Protein AF-A0A936L2W2-F1 (afdb_monomer_lite)

Foldseek 3Di:
DQLLVVLLVVLVVVVVVPDDDQADPLVLLVVLLVQLVLLLVQLLVCLVVVPLQSVLLSLLSLLSSLSSLCSNNVPDQDQDPPPPDPPLPSVVLSVVLVVLSVQSSVRDNVSSSVSNNSSVCCVCPVSVFPSSVSNSQQVVLCVVCVPDGSVVVPPRTDGRPVGHDD

Secondary structure (DSSP, 8-state):
--HHHHHHHHHHHHHTTS---SS--HHHHHHHHHHHHHHHHHHHHHHHHT-HHHHHHHHHHHHHHHHHHHHHHT------TT-------HHHHHHHHHHHHHHGGG--HHHHHHHHHHHHHIIIIIS-B-HHHHHHHHHHHHHH-TT--GGGHHHHSPP-GGGB--

Radius of gyration: 15.04 Å; chains: 1; bounding box: 33×32×44 Å

Structure (mmCIF, N/CA/C/O backbone):
data_AF-A0A936L2W2-F1
#
_entry.id   AF-A0A936L2W2-F1
#
loop_
_atom_site.group_PDB
_atom_site.id
_atom_site.type_symbol
_atom_site.label_atom_id
_atom_site.label_alt_id
_atom_site.label_comp_id
_atom_site.label_asym_id
_atom_site.label_entity_id
_ato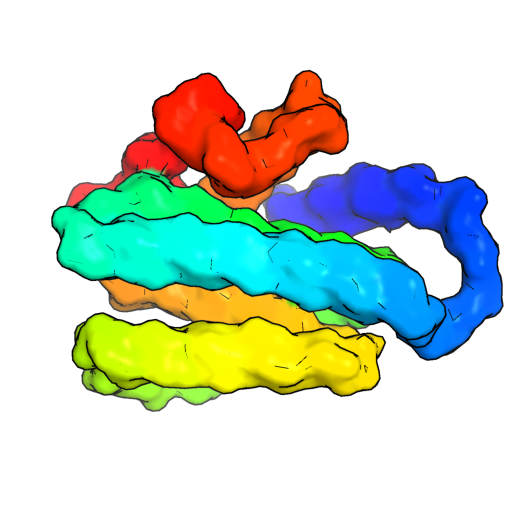m_site.label_seq_id
_atom_site.pdbx_PDB_ins_code
_atom_site.Cartn_x
_atom_site.Cartn_y
_atom_site.Cartn_z
_atom_site.occupancy
_atom_site.B_iso_or_equiv
_atom_site.auth_seq_id
_atom_site.auth_comp_id
_atom_site.auth_asym_id
_atom_site.auth_atom_id
_atom_site.pdbx_PDB_model_num
ATOM 1 N N . MET A 1 1 ? -10.565 -17.097 -6.421 1.00 42.56 1 MET A N 1
ATOM 2 C CA . MET A 1 1 ? -9.806 -16.592 -7.586 1.00 42.56 1 MET A CA 1
ATOM 3 C C . MET A 1 1 ? -8.911 -15.489 -7.049 1.00 42.56 1 MET A C 1
ATOM 5 O O . MET A 1 1 ? -9.424 -14.629 -6.354 1.00 42.56 1 MET A O 1
ATOM 9 N N . ASN A 1 2 ? -7.589 -15.615 -7.183 1.00 56.81 2 ASN A N 1
ATOM 10 C CA . ASN A 1 2 ? -6.634 -14.771 -6.453 1.00 56.81 2 ASN A CA 1
ATOM 11 C C . ASN A 1 2 ? -6.784 -13.314 -6.925 1.00 56.81 2 ASN A C 1
ATOM 13 O O . ASN A 1 2 ? -6.482 -13.053 -8.088 1.00 56.81 2 ASN A O 1
ATOM 17 N N . ALA A 1 3 ? -7.236 -12.396 -6.062 1.00 64.81 3 ALA A N 1
ATOM 18 C CA . ALA A 1 3 ? -7.412 -10.968 -6.372 1.00 64.81 3 ALA A CA 1
ATOM 19 C C . ALA A 1 3 ? -6.190 -10.383 -7.104 1.00 64.81 3 ALA A C 1
ATOM 21 O O . ALA A 1 3 ? -6.296 -9.646 -8.079 1.00 64.81 3 ALA A O 1
ATOM 22 N N . TYR A 1 4 ? -5.008 -10.841 -6.698 1.00 68.19 4 TYR A N 1
ATOM 23 C CA . TYR A 1 4 ? -3.716 -10.535 -7.298 1.00 68.19 4 TYR A CA 1
ATOM 24 C C . TYR A 1 4 ? -3.607 -10.845 -8.793 1.00 68.19 4 TYR A C 1
ATOM 26 O O . TYR A 1 4 ? -3.035 -10.052 -9.532 1.00 68.19 4 TYR A O 1
ATOM 34 N N . LEU A 1 5 ? -4.143 -11.971 -9.267 1.00 65.50 5 LEU A N 1
ATOM 35 C CA . LEU A 1 5 ? -4.057 -12.347 -10.683 1.00 65.50 5 LEU A CA 1
ATOM 36 C C . LEU A 1 5 ? -4.929 -11.441 -11.555 1.00 65.50 5 LEU A C 1
ATOM 38 O O . LEU A 1 5 ? -4.519 -11.058 -12.650 1.00 65.50 5 LEU A O 1
ATOM 42 N N . GLU A 1 6 ? -6.104 -11.069 -11.050 1.00 69.19 6 GLU A N 1
ATOM 43 C CA . GLU A 1 6 ? -7.004 -10.138 -11.725 1.00 69.19 6 GLU A CA 1
ATOM 44 C C . GLU A 1 6 ? -6.373 -8.741 -11.815 1.00 69.19 6 GLU A C 1
ATOM 46 O O . GLU A 1 6 ? -6.255 -8.190 -12.912 1.00 69.19 6 GLU A O 1
ATOM 51 N N . LEU A 1 7 ? -5.835 -8.237 -10.701 1.00 74.88 7 LEU A N 1
ATOM 52 C CA . LEU A 1 7 ? -5.123 -6.955 -10.625 1.00 74.88 7 LEU A CA 1
ATOM 53 C C . LEU A 1 7 ? -3.895 -6.905 -11.537 1.00 74.88 7 LEU A C 1
ATOM 55 O O . LEU A 1 7 ? -3.689 -5.945 -12.278 1.00 74.88 7 LEU A O 1
ATOM 59 N N . MET A 1 8 ? -3.076 -7.956 -11.526 1.00 71.12 8 MET A N 1
ATOM 60 C CA . MET A 1 8 ? -1.877 -8.018 -12.360 1.00 71.12 8 MET A CA 1
ATOM 61 C C . MET A 1 8 ? -2.233 -8.054 -13.847 1.00 71.12 8 MET A C 1
ATOM 63 O O . MET A 1 8 ? -1.515 -7.470 -14.654 1.00 71.12 8 MET A O 1
ATOM 67 N N . SER A 1 9 ? -3.344 -8.687 -14.234 1.00 68.19 9 SER A N 1
ATOM 68 C CA . SER A 1 9 ? -3.786 -8.718 -15.633 1.00 68.19 9 SER A CA 1
ATOM 69 C C . SER A 1 9 ? -4.207 -7.334 -16.150 1.00 68.19 9 SER A C 1
ATOM 71 O O . SER A 1 9 ? -3.811 -6.940 -17.251 1.00 68.19 9 SER A O 1
ATOM 73 N N . THR A 1 10 ? -4.929 -6.550 -15.342 1.00 70.94 10 THR A N 1
ATOM 74 C CA . THR A 1 10 ? -5.388 -5.201 -15.707 1.00 70.94 10 THR A CA 1
ATOM 75 C C . THR A 1 10 ? -4.251 -4.180 -15.690 1.00 70.94 10 THR A C 1
ATOM 77 O O . THR A 1 10 ? -4.183 -3.323 -16.578 1.00 70.94 10 THR A O 1
ATOM 80 N N . LEU A 1 11 ? -3.318 -4.288 -14.740 1.00 69.31 11 LEU A N 1
ATOM 81 C CA . LEU A 1 11 ? -2.098 -3.473 -14.697 1.00 69.31 11 LEU A CA 1
ATOM 82 C C . LEU A 1 11 ? -1.164 -3.796 -15.877 1.00 69.31 11 LEU A C 1
ATOM 84 O O . LEU A 1 11 ? -0.710 -2.886 -16.576 1.00 69.31 11 LEU A O 1
ATOM 88 N N . ASN A 1 12 ? -0.967 -5.080 -16.196 1.00 64.06 12 ASN A N 1
ATOM 89 C CA . ASN A 1 12 ? -0.175 -5.506 -17.356 1.00 64.06 12 ASN A CA 1
ATOM 90 C C . ASN A 1 12 ? -0.798 -5.086 -18.700 1.00 64.06 12 ASN A C 1
ATOM 92 O O . ASN A 1 12 ? -0.071 -4.775 -19.643 1.00 64.06 12 ASN A O 1
ATOM 96 N N . TYR A 1 13 ? -2.127 -5.004 -18.812 1.00 58.91 13 TYR A N 1
ATOM 97 C CA . TYR A 1 13 ? -2.763 -4.482 -20.027 1.00 58.91 13 TYR A CA 1
ATOM 98 C C . TYR A 1 13 ? -2.402 -3.007 -20.287 1.00 58.91 13 TYR A C 1
ATOM 100 O O . TYR A 1 13 ? -2.095 -2.636 -21.422 1.00 58.91 13 TYR A O 1
ATOM 108 N N . ARG A 1 14 ? -2.335 -2.162 -19.244 1.00 59.19 14 ARG A N 1
ATOM 109 C CA . ARG A 1 14 ? -1.859 -0.766 -19.380 1.00 59.19 14 ARG A CA 1
ATOM 110 C C . ARG A 1 14 ? -0.384 -0.688 -19.812 1.00 59.19 14 ARG A C 1
ATOM 112 O O . ARG A 1 14 ? 0.025 0.312 -20.407 1.00 59.19 14 ARG A O 1
ATOM 119 N N . ARG A 1 15 ? 0.396 -1.740 -19.533 1.00 58.28 15 ARG A N 1
ATOM 120 C CA . ARG A 1 15 ? 1.849 -1.855 -19.740 1.00 58.28 15 ARG A CA 1
ATOM 121 C C . ARG A 1 15 ? 2.265 -2.234 -21.163 1.00 58.28 15 ARG A C 1
ATOM 123 O O . ARG A 1 15 ? 3.304 -1.749 -21.595 1.00 58.28 15 ARG A O 1
ATOM 130 N N . CYS A 1 16 ? 1.474 -2.981 -21.945 1.00 51.41 16 CYS A N 1
ATOM 131 C CA . CYS A 1 16 ? 1.812 -3.290 -23.355 1.00 51.41 16 CYS A CA 1
ATOM 132 C C . CYS A 1 16 ? 2.032 -2.043 -24.242 1.00 51.41 16 CYS A C 1
ATOM 134 O O . CYS A 1 16 ? 2.474 -2.165 -25.380 1.00 51.41 16 CYS A O 1
ATOM 136 N N . LYS A 1 17 ? 1.747 -0.841 -23.726 1.00 52.00 17 LYS A N 1
ATOM 137 C CA . LYS A 1 17 ? 1.966 0.445 -24.389 1.00 52.00 17 LYS A CA 1
ATOM 138 C C . LYS A 1 17 ? 3.293 1.146 -24.031 1.00 52.00 17 LYS A C 1
ATOM 140 O O 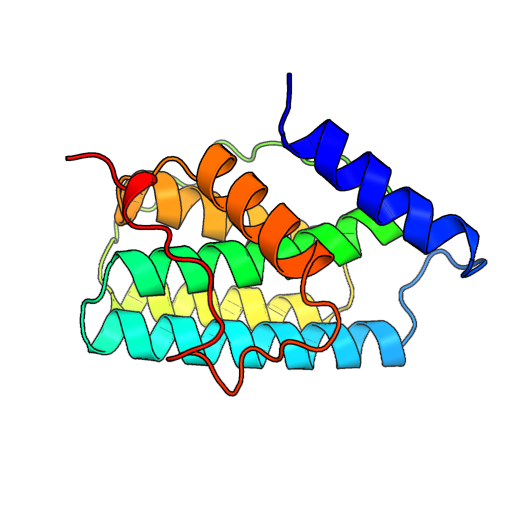. LYS A 1 17 ? 3.593 2.157 -24.658 1.00 52.00 17 LYS A O 1
ATOM 145 N N . ARG A 1 18 ? 4.076 0.664 -23.051 1.00 53.66 18 ARG A N 1
ATOM 146 C CA . ARG A 1 18 ? 5.364 1.258 -22.621 1.00 53.66 18 ARG A CA 1
ATOM 147 C C . ARG A 1 18 ? 6.475 0.199 -22.694 1.00 53.66 18 ARG A C 1
ATOM 149 O O . ARG A 1 18 ? 6.493 -0.747 -21.916 1.00 53.66 18 ARG A O 1
ATOM 156 N N . HIS A 1 19 ? 7.348 0.310 -23.693 1.00 45.75 19 HIS A N 1
ATOM 157 C CA . HIS A 1 19 ? 8.438 -0.636 -23.960 1.00 45.75 19 HIS A CA 1
ATOM 158 C C . HIS A 1 19 ? 9.566 -0.560 -22.909 1.00 45.75 19 HIS A C 1
ATOM 160 O O . HIS A 1 19 ? 9.961 0.533 -22.530 1.00 45.75 19 HIS A O 1
ATOM 166 N N . GLY A 1 20 ? 10.179 -1.706 -22.580 1.00 50.06 20 GLY A N 1
ATOM 167 C CA . GLY A 1 20 ? 11.530 -1.965 -23.101 1.00 50.06 20 GLY A CA 1
ATOM 168 C C . GLY A 1 20 ? 12.683 -2.309 -22.154 1.00 50.06 20 GLY A C 1
ATOM 169 O O . GLY A 1 20 ? 13.537 -3.053 -22.615 1.00 50.06 20 GLY A O 1
ATOM 170 N N . ASP A 1 21 ? 12.724 -1.861 -20.893 1.00 51.09 21 ASP A N 1
ATOM 171 C CA . ASP A 1 21 ? 13.970 -1.948 -20.100 1.00 51.09 21 ASP A CA 1
ATOM 172 C C . ASP A 1 21 ? 13.864 -2.643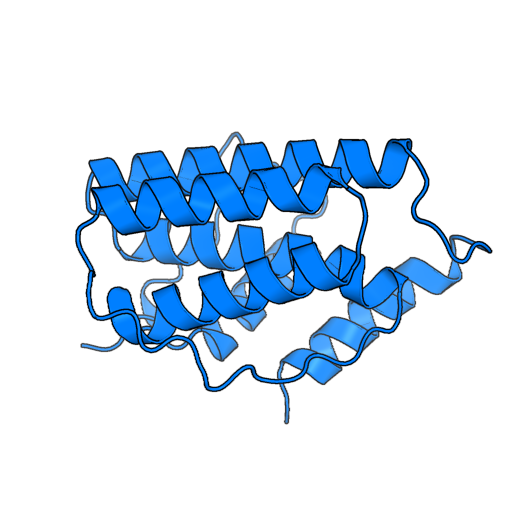 -18.730 1.00 51.09 21 ASP A C 1
ATOM 174 O O . ASP A 1 21 ? 12.849 -2.613 -18.022 1.00 51.09 21 ASP A O 1
ATOM 178 N N . SER A 1 22 ? 14.965 -3.318 -18.367 1.00 58.16 22 SER A N 1
ATOM 179 C CA . SER A 1 22 ? 15.083 -4.152 -17.161 1.00 58.16 22 SER A CA 1
ATOM 180 C C . SER A 1 22 ? 15.166 -3.342 -15.862 1.00 58.16 22 SER A C 1
ATOM 182 O O . SER A 1 22 ? 14.747 -3.830 -14.813 1.00 58.16 22 SER A O 1
ATOM 184 N N . GLU A 1 23 ? 15.525 -2.059 -15.936 1.00 68.75 23 GLU A N 1
ATOM 185 C CA . GLU A 1 23 ? 15.595 -1.114 -14.809 1.00 68.75 23 GLU A CA 1
ATOM 186 C C . GLU A 1 23 ? 14.431 -0.111 -14.869 1.00 68.75 23 GLU A C 1
ATOM 188 O O . GLU A 1 23 ? 13.827 0.072 -15.925 1.00 68.75 23 GLU A O 1
ATOM 193 N N . LEU A 1 24 ? 13.953 0.383 -13.722 1.00 75.62 24 LEU A N 1
ATOM 194 C CA . LEU A 1 24 ? 12.938 1.448 -13.720 1.00 75.62 24 LEU A CA 1
ATOM 195 C C . LEU A 1 24 ? 13.623 2.733 -14.173 1.00 75.62 24 LEU A C 1
ATOM 197 O O . LEU A 1 24 ? 14.732 3.016 -13.728 1.00 75.62 24 LEU A O 1
ATOM 201 N N . SER A 1 25 ? 12.971 3.518 -15.024 1.00 83.88 25 SER A N 1
ATOM 202 C CA . SER A 1 25 ? 13.482 4.853 -15.327 1.00 83.88 25 SER A CA 1
ATOM 203 C C . SER A 1 25 ? 13.420 5.742 -14.082 1.00 83.88 25 SER A C 1
ATOM 205 O O . SER A 1 25 ? 12.504 5.614 -13.265 1.00 83.88 25 SER A O 1
ATOM 207 N N . ASP A 1 26 ? 14.335 6.707 -13.969 1.00 85.31 26 ASP A N 1
ATOM 208 C CA . ASP A 1 26 ? 14.326 7.686 -12.872 1.00 85.31 26 ASP A CA 1
ATOM 209 C C . ASP A 1 26 ? 12.957 8.363 -12.721 1.00 85.31 26 ASP A C 1
ATOM 211 O O . ASP A 1 26 ? 12.481 8.590 -11.612 1.00 85.31 26 ASP A O 1
ATOM 215 N N . MET A 1 27 ? 12.273 8.630 -13.838 1.00 86.50 27 MET A N 1
ATOM 216 C CA . MET A 1 27 ? 10.943 9.236 -13.826 1.00 86.50 27 MET A CA 1
ATOM 217 C C . MET A 1 27 ? 9.872 8.306 -13.232 1.00 86.50 27 MET A C 1
ATOM 219 O O . MET A 1 27 ? 8.980 8.774 -12.523 1.00 86.50 27 MET A O 1
ATOM 223 N N . GLU A 1 28 ? 9.950 6.997 -13.482 1.00 85.31 28 GLU A N 1
ATOM 224 C CA . GLU A 1 28 ? 9.056 6.007 -12.863 1.00 85.31 28 GLU A CA 1
ATOM 225 C C . GLU A 1 28 ? 9.326 5.871 -11.364 1.00 85.31 28 GLU A C 1
ATOM 227 O O . GLU A 1 28 ? 8.375 5.809 -10.579 1.00 85.31 28 GLU A O 1
ATOM 232 N N . VAL A 1 29 ? 10.598 5.896 -10.952 1.00 86.88 29 VAL A N 1
ATOM 233 C CA . VAL A 1 29 ? 10.979 5.900 -9.532 1.00 86.88 29 VAL A CA 1
ATOM 234 C C . VAL A 1 29 ? 10.454 7.163 -8.850 1.00 86.88 29 VAL A C 1
ATOM 236 O O . VAL A 1 29 ? 9.772 7.057 -7.833 1.00 86.88 29 VAL A O 1
ATOM 239 N N . ILE A 1 30 ? 10.670 8.346 -9.434 1.00 89.88 30 ILE A N 1
ATOM 240 C CA . ILE A 1 30 ? 10.193 9.634 -8.901 1.00 89.88 30 ILE A CA 1
ATOM 241 C C . ILE A 1 30 ? 8.663 9.661 -8.795 1.00 89.88 30 ILE A C 1
ATOM 243 O O . ILE A 1 30 ? 8.122 10.031 -7.753 1.00 89.88 30 ILE A O 1
ATOM 247 N N . SER A 1 31 ? 7.950 9.239 -9.843 1.00 87.31 31 SER A N 1
ATOM 248 C CA . SER A 1 31 ? 6.481 9.200 -9.844 1.00 87.31 31 SER A CA 1
ATOM 249 C C . SER A 1 31 ? 5.936 8.261 -8.765 1.00 87.31 31 SER A C 1
ATOM 251 O O . SER A 1 31 ? 4.953 8.578 -8.086 1.00 87.31 31 SER A O 1
ATOM 253 N N . SER A 1 32 ? 6.579 7.107 -8.593 1.00 86.81 32 SER A N 1
ATOM 254 C CA . SER A 1 32 ? 6.205 6.132 -7.569 1.00 86.81 32 SER A CA 1
ATOM 255 C C . SER A 1 32 ? 6.495 6.668 -6.176 1.00 86.81 32 SER A C 1
ATOM 257 O O . SER A 1 32 ? 5.640 6.580 -5.302 1.00 86.81 32 SER A O 1
ATOM 259 N N . GLN A 1 33 ? 7.652 7.301 -5.981 1.00 90.88 33 GLN A N 1
ATOM 260 C CA . GLN A 1 33 ? 8.015 7.935 -4.718 1.00 90.88 33 GLN A CA 1
ATOM 261 C C . GLN A 1 33 ? 7.040 9.038 -4.316 1.00 90.88 33 GLN A C 1
ATOM 263 O O . GLN A 1 33 ? 6.564 9.036 -3.185 1.00 90.88 33 GLN A O 1
ATOM 268 N N . SER A 1 34 ? 6.650 9.914 -5.245 1.00 90.69 34 SER A N 1
ATOM 269 C CA . SER A 1 34 ? 5.620 10.929 -4.985 1.00 90.69 34 SER A CA 1
ATOM 270 C C . SER A 1 34 ? 4.317 10.289 -4.494 1.00 90.69 34 SER A C 1
ATOM 272 O O . SER A 1 34 ? 3.765 10.696 -3.474 1.00 90.69 34 SER A O 1
ATOM 274 N N . SER A 1 35 ? 3.864 9.233 -5.177 1.00 89.56 35 SER A N 1
ATOM 275 C CA . SER A 1 35 ? 2.621 8.529 -4.835 1.00 89.56 35 SER A CA 1
ATOM 276 C C . SER A 1 35 ? 2.704 7.839 -3.467 1.00 89.56 35 SER A C 1
ATOM 278 O O . SER A 1 35 ? 1.759 7.897 -2.679 1.00 89.56 35 SER A O 1
ATOM 280 N N . LEU A 1 36 ? 3.851 7.228 -3.151 1.00 92.06 36 LEU A N 1
ATOM 281 C CA . LEU A 1 36 ? 4.106 6.602 -1.853 1.00 92.06 36 LEU A CA 1
ATOM 282 C C . LEU A 1 36 ? 4.146 7.629 -0.716 1.00 92.06 36 LEU A C 1
ATOM 284 O O . LEU A 1 36 ? 3.607 7.366 0.357 1.00 92.06 36 LEU A O 1
ATOM 288 N N . MET A 1 37 ? 4.741 8.803 -0.936 1.00 92.62 37 MET A N 1
ATOM 289 C CA . MET A 1 37 ? 4.779 9.874 0.064 1.00 92.62 37 MET A CA 1
ATOM 290 C C . MET A 1 37 ? 3.385 10.452 0.336 1.00 92.62 37 MET A C 1
ATOM 292 O O . MET A 1 37 ? 3.043 10.685 1.496 1.00 92.62 37 MET A O 1
ATOM 296 N N . GLU A 1 38 ? 2.557 10.627 -0.697 1.00 91.38 38 GLU A N 1
ATOM 297 C CA . GLU A 1 38 ? 1.157 11.047 -0.544 1.00 91.38 38 GLU A CA 1
ATOM 298 C C . GLU A 1 38 ? 0.345 10.024 0.266 1.00 91.38 38 GLU A C 1
ATOM 300 O O . GLU A 1 38 ? -0.299 10.381 1.258 1.00 91.38 38 GLU A O 1
ATOM 305 N N . ALA A 1 39 ? 0.416 8.742 -0.105 1.00 90.50 39 ALA A N 1
ATOM 306 C CA . ALA A 1 39 ? -0.280 7.667 0.602 1.00 90.50 39 ALA A CA 1
ATOM 307 C C . ALA A 1 39 ? 0.231 7.494 2.044 1.00 90.50 39 ALA A C 1
ATOM 309 O O . ALA A 1 39 ? -0.556 7.290 2.973 1.00 90.50 39 ALA A O 1
ATOM 310 N N . GLY A 1 40 ? 1.541 7.630 2.256 1.00 91.94 40 GLY A N 1
ATOM 311 C CA . GLY A 1 40 ? 2.160 7.609 3.578 1.00 91.94 40 GLY A CA 1
ATOM 312 C C . GLY A 1 40 ? 1.668 8.755 4.458 1.00 91.94 40 GLY A C 1
ATOM 313 O O . GLY A 1 40 ? 1.271 8.521 5.597 1.00 91.94 40 GLY A O 1
ATOM 314 N N . SER A 1 41 ? 1.610 9.978 3.920 1.00 92.06 41 SER A N 1
ATOM 315 C CA . SER A 1 41 ? 1.090 11.150 4.635 1.00 92.06 41 SER A CA 1
ATOM 316 C C . SER A 1 41 ? -0.355 10.945 5.098 1.00 92.06 41 SER A C 1
ATOM 318 O O . SER A 1 41 ? -0.648 11.160 6.277 1.00 92.06 41 SER A O 1
ATOM 320 N N . LEU A 1 42 ? -1.225 10.449 4.210 1.00 89.94 42 LEU A N 1
ATOM 321 C CA . LEU A 1 42 ? -2.605 10.087 4.546 1.00 89.94 42 LEU A CA 1
ATOM 322 C C . LEU A 1 42 ? -2.653 9.045 5.672 1.00 89.94 42 LEU A C 1
ATOM 324 O O . LEU A 1 42 ? -3.366 9.227 6.657 1.00 89.94 42 LEU A O 1
ATOM 328 N N . THR A 1 43 ? -1.860 7.978 5.548 1.00 91.94 43 THR A N 1
ATOM 329 C CA . THR A 1 43 ? -1.815 6.884 6.529 1.00 91.94 43 THR A CA 1
ATOM 330 C C . THR A 1 43 ? -1.382 7.391 7.904 1.00 91.94 43 THR A C 1
ATOM 332 O O . THR A 1 43 ? -2.002 7.063 8.911 1.00 91.94 43 THR A O 1
ATOM 335 N N . PHE A 1 44 ? -0.345 8.229 7.970 1.00 92.75 44 PHE A N 1
ATOM 336 C CA . PHE A 1 44 ? 0.142 8.790 9.231 1.00 92.75 44 PHE A CA 1
ATOM 337 C C . PHE A 1 44 ? -0.866 9.729 9.882 1.00 92.75 44 PHE A C 1
ATOM 339 O O . PHE A 1 44 ? -1.037 9.682 11.100 1.00 92.75 44 PHE A O 1
ATOM 346 N N . HIS A 1 45 ? -1.558 10.542 9.083 1.00 91.19 45 HIS A N 1
ATOM 347 C CA . HIS A 1 45 ? -2.631 11.384 9.594 1.00 91.19 45 HIS A CA 1
ATOM 348 C C . HIS A 1 45 ? -3.777 10.540 10.167 1.00 91.19 45 HIS A C 1
ATOM 350 O O . HIS A 1 45 ? -4.229 10.793 11.281 1.00 91.19 45 HIS A O 1
ATOM 356 N N . ALA A 1 46 ? -4.189 9.486 9.461 1.00 89.81 46 ALA A N 1
ATOM 357 C CA . ALA A 1 46 ? -5.242 8.585 9.919 1.00 89.81 46 ALA A CA 1
ATOM 358 C C . ALA A 1 46 ? -4.850 7.821 11.195 1.00 89.81 46 ALA A C 1
ATOM 360 O O . ALA A 1 46 ? -5.669 7.697 12.102 1.00 89.81 46 ALA A O 1
ATOM 361 N N . ILE A 1 47 ? -3.588 7.383 11.316 1.00 89.12 47 ILE A N 1
ATOM 362 C CA . ILE A 1 47 ? -3.051 6.776 12.549 1.00 89.12 47 ILE A CA 1
ATOM 363 C C . ILE A 1 47 ? -3.130 7.765 13.713 1.00 89.12 47 ILE A C 1
ATOM 365 O O . ILE A 1 47 ? -3.526 7.385 14.811 1.00 89.12 47 ILE A O 1
ATOM 369 N N . GLN A 1 48 ? -2.772 9.030 13.480 1.00 88.44 48 GLN A N 1
ATOM 370 C CA . GLN A 1 48 ? -2.820 10.064 14.511 1.00 88.44 48 GLN A CA 1
ATOM 371 C C . GLN A 1 48 ? -4.248 10.306 15.027 1.00 88.44 48 GLN A C 1
ATOM 373 O O . GLN A 1 48 ? -4.422 10.555 16.218 1.00 88.44 48 GLN A O 1
ATOM 378 N N . VAL A 1 49 ? -5.250 10.264 14.143 1.00 90.25 49 VAL A N 1
ATOM 379 C CA . VAL A 1 49 ? -6.662 10.527 14.484 1.00 90.25 49 VAL A CA 1
ATOM 380 C C . VAL A 1 49 ? -7.402 9.256 14.938 1.00 90.25 49 VAL A C 1
ATOM 382 O O . VAL A 1 49 ? -8.397 9.353 15.650 1.00 90.25 49 VAL A O 1
ATOM 385 N N . GLY A 1 50 ? -6.896 8.067 14.598 1.00 87.06 50 GLY A N 1
ATOM 386 C CA . GLY A 1 50 ? -7.480 6.775 14.975 1.00 87.06 50 GLY A CA 1
ATOM 387 C C . GLY A 1 50 ? -8.596 6.280 14.046 1.00 87.06 50 GLY A C 1
ATOM 388 O O . GLY A 1 50 ? -9.407 5.454 14.456 1.00 87.06 50 GLY A O 1
ATOM 389 N N . GLU A 1 51 ? -8.662 6.761 12.802 1.00 89.12 51 GLU A N 1
ATOM 390 C CA . GLU A 1 51 ? -9.703 6.377 11.835 1.00 89.12 51 GLU A CA 1
ATOM 391 C C . GLU A 1 51 ? -9.320 5.090 11.083 1.00 89.12 51 GLU A C 1
ATOM 393 O O . GLU A 1 51 ? -8.662 5.138 10.044 1.00 89.12 51 GLU A O 1
ATOM 398 N N . LEU A 1 52 ? -9.729 3.925 11.601 1.00 89.94 52 LEU A N 1
ATOM 399 C CA . LEU A 1 52 ? -9.320 2.604 11.088 1.00 89.94 52 LEU A CA 1
ATOM 400 C C . LEU A 1 52 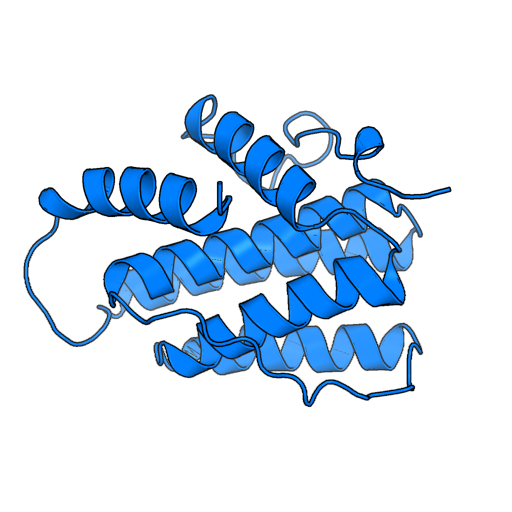? -9.593 2.393 9.590 1.00 89.94 52 LEU A C 1
ATOM 402 O O . LEU A 1 52 ? -8.726 1.872 8.888 1.00 89.94 52 LEU A O 1
ATOM 406 N N . SER A 1 53 ? -10.748 2.833 9.080 1.00 90.31 53 SER A N 1
ATOM 407 C CA . SER A 1 53 ? -11.081 2.724 7.652 1.00 90.31 53 SER A CA 1
ATOM 408 C C . SER A 1 53 ? -10.131 3.551 6.781 1.00 90.31 53 SER A C 1
ATOM 410 O O . SER A 1 53 ? -9.680 3.084 5.738 1.00 90.31 53 SER A O 1
ATOM 412 N N . VAL A 1 54 ? -9.743 4.747 7.232 1.00 90.31 54 VAL A N 1
ATOM 413 C CA . VAL A 1 54 ? -8.807 5.620 6.510 1.00 90.31 54 VAL A CA 1
ATOM 414 C C . VAL A 1 54 ? -7.372 5.102 6.622 1.00 90.31 54 VAL A C 1
ATOM 416 O O . VAL A 1 54 ? -6.618 5.183 5.650 1.00 90.31 54 VAL A O 1
ATOM 419 N N . ILE A 1 55 ? -6.998 4.500 7.759 1.00 91.38 55 ILE A N 1
ATOM 420 C CA . ILE A 1 55 ? -5.719 3.788 7.891 1.00 91.38 55 ILE A CA 1
ATOM 421 C C . ILE A 1 55 ? -5.666 2.639 6.881 1.00 91.38 55 ILE A C 1
ATOM 423 O O . ILE A 1 55 ? -4.685 2.528 6.145 1.00 91.38 55 ILE A O 1
ATOM 427 N N . LEU A 1 56 ? -6.724 1.825 6.793 1.00 91.94 56 LEU A N 1
ATOM 428 C CA . LEU A 1 56 ? -6.820 0.741 5.817 1.00 91.94 56 LEU A CA 1
ATOM 429 C C . LEU A 1 56 ? -6.702 1.269 4.383 1.00 91.94 56 LEU A C 1
ATOM 431 O O . LEU A 1 56 ? -5.904 0.739 3.611 1.00 91.94 56 LEU A O 1
ATOM 435 N N . THR A 1 57 ? -7.402 2.350 4.037 1.00 91.56 57 THR A N 1
ATOM 436 C CA . THR A 1 57 ? -7.293 2.980 2.712 1.00 91.56 57 THR A CA 1
ATOM 437 C C . THR A 1 57 ? -5.873 3.446 2.407 1.00 91.56 57 THR A C 1
ATOM 439 O O . THR A 1 57 ? -5.381 3.229 1.299 1.00 91.56 57 THR A O 1
ATOM 442 N N . GLY A 1 58 ? -5.181 4.042 3.379 1.00 91.25 58 GLY A N 1
ATOM 443 C CA . GLY A 1 58 ? -3.782 4.441 3.240 1.00 91.25 58 GLY A CA 1
ATOM 444 C C . GLY A 1 58 ? -2.839 3.251 3.012 1.00 91.25 58 GLY A C 1
ATOM 445 O O . GLY A 1 58 ? -2.021 3.272 2.088 1.00 91.25 58 GLY A O 1
ATOM 446 N N . LEU A 1 59 ? -3.005 2.172 3.785 1.00 92.38 59 LEU A N 1
ATOM 447 C CA . LEU A 1 59 ? -2.233 0.933 3.631 1.00 92.38 59 LEU A CA 1
ATOM 448 C C . LEU A 1 59 ? -2.480 0.264 2.273 1.00 92.38 59 LEU A C 1
ATOM 450 O O . LEU A 1 59 ? -1.530 -0.175 1.622 1.00 92.38 59 LEU A O 1
ATOM 454 N N . VAL A 1 60 ? -3.733 0.216 1.821 1.00 91.50 60 VAL A N 1
ATOM 455 C CA . VAL A 1 60 ? -4.098 -0.328 0.508 1.00 91.50 60 VAL A CA 1
ATOM 456 C C . VAL A 1 60 ? -3.544 0.544 -0.618 1.00 91.50 60 VAL A C 1
ATOM 458 O O . VAL A 1 60 ? -3.019 0.002 -1.586 1.00 91.50 60 VAL A O 1
ATOM 461 N N . ALA A 1 61 ? -3.567 1.872 -0.492 1.00 91.38 61 ALA A N 1
ATOM 462 C CA . ALA A 1 61 ? -2.986 2.780 -1.483 1.00 91.38 61 ALA A CA 1
ATOM 463 C C . ALA A 1 61 ? -1.462 2.603 -1.623 1.00 91.38 61 ALA A C 1
ATOM 465 O O . ALA A 1 61 ? -0.939 2.564 -2.743 1.00 91.38 61 ALA A O 1
ATOM 466 N N . LEU A 1 62 ? -0.748 2.443 -0.503 1.00 92.50 62 LEU A N 1
ATOM 467 C CA . LEU A 1 62 ? 0.684 2.125 -0.492 1.00 92.50 62 LEU A CA 1
ATOM 468 C C . LEU A 1 62 ? 0.960 0.786 -1.183 1.00 92.50 62 LEU A C 1
ATOM 470 O O . LEU A 1 62 ? 1.796 0.707 -2.086 1.00 92.50 62 LEU A O 1
ATOM 474 N N . ALA A 1 63 ? 0.213 -0.252 -0.807 1.00 91.00 63 ALA A N 1
ATOM 475 C CA . ALA A 1 63 ? 0.346 -1.578 -1.391 1.00 91.00 63 ALA A CA 1
ATOM 476 C C . ALA A 1 63 ? 0.022 -1.593 -2.893 1.00 91.00 63 ALA A C 1
ATOM 478 O O . ALA A 1 63 ? 0.743 -2.205 -3.675 1.00 91.00 63 ALA A O 1
ATOM 479 N N . TYR A 1 64 ? -1.023 -0.881 -3.314 1.00 89.19 64 TYR A N 1
ATOM 480 C CA . TYR A 1 64 ? -1.413 -0.753 -4.715 1.00 89.19 64 TYR A CA 1
ATOM 481 C C . TYR A 1 64 ? -0.326 -0.053 -5.542 1.00 89.19 64 TYR A C 1
ATOM 483 O O . TYR A 1 64 ? -0.006 -0.492 -6.645 1.00 89.19 64 TYR A O 1
ATOM 491 N N . THR A 1 65 ? 0.288 0.999 -4.995 1.00 88.94 65 THR A N 1
ATOM 492 C CA . THR A 1 65 ? 1.410 1.703 -5.638 1.00 88.94 65 THR A CA 1
ATOM 493 C C . THR A 1 65 ? 2.629 0.788 -5.787 1.00 88.94 65 THR A C 1
ATOM 495 O O . THR A 1 65 ? 3.265 0.768 -6.838 1.00 88.94 65 THR A O 1
ATOM 498 N N . ALA A 1 66 ? 2.928 -0.026 -4.772 1.00 87.19 66 ALA A N 1
ATOM 499 C CA . ALA A 1 66 ? 3.985 -1.031 -4.854 1.00 87.19 66 ALA A CA 1
ATOM 500 C C . ALA A 1 66 ? 3.677 -2.125 -5.891 1.00 87.19 66 ALA A C 1
ATOM 502 O O . ALA A 1 66 ? 4.559 -2.515 -6.657 1.00 87.19 66 ALA A O 1
ATOM 503 N N . LEU A 1 67 ? 2.424 -2.585 -5.965 1.00 85.75 67 LEU A N 1
ATOM 504 C CA . LEU A 1 67 ? 1.983 -3.566 -6.959 1.00 85.75 67 LEU A CA 1
ATOM 505 C C . LEU A 1 67 ? 2.120 -3.062 -8.393 1.00 85.75 67 LEU A C 1
ATOM 507 O O . LEU A 1 67 ? 2.488 -3.851 -9.257 1.00 85.75 67 LEU A O 1
ATOM 511 N N . ASP A 1 68 ? 1.868 -1.778 -8.651 1.00 84.12 68 ASP A N 1
ATOM 512 C CA . ASP A 1 68 ? 2.045 -1.193 -9.986 1.00 84.12 68 ASP A CA 1
ATOM 513 C C . ASP A 1 68 ? 3.501 -1.354 -10.464 1.00 84.12 68 ASP A C 1
ATOM 515 O O . ASP A 1 68 ? 3.760 -1.791 -11.586 1.00 84.12 68 ASP A O 1
ATOM 519 N N . ILE A 1 69 ? 4.471 -1.148 -9.567 1.00 83.31 69 ILE A N 1
ATOM 520 C CA . ILE A 1 69 ? 5.897 -1.354 -9.857 1.00 83.31 69 ILE A CA 1
ATOM 521 C C . ILE A 1 69 ? 6.260 -2.836 -10.016 1.00 83.31 69 ILE A C 1
ATOM 523 O O . ILE A 1 69 ? 6.998 -3.206 -10.934 1.00 83.31 69 ILE A O 1
ATOM 527 N N . LEU A 1 70 ? 5.729 -3.716 -9.166 1.00 82.06 70 LEU A N 1
ATOM 528 C CA . LEU A 1 70 ? 5.950 -5.162 -9.297 1.00 82.06 70 LEU A CA 1
ATOM 529 C C . LEU A 1 70 ? 5.369 -5.708 -10.606 1.00 82.06 70 LEU A C 1
ATOM 531 O O . LEU A 1 70 ? 5.992 -6.555 -11.257 1.00 82.06 70 LEU A O 1
ATOM 535 N N . ALA A 1 71 ? 4.222 -5.174 -11.032 1.00 78.81 71 ALA A N 1
ATOM 536 C CA . ALA A 1 71 ? 3.609 -5.467 -12.318 1.00 78.81 71 ALA A CA 1
ATOM 537 C C . ALA A 1 71 ? 4.507 -5.036 -13.482 1.00 78.81 71 ALA A C 1
ATOM 539 O O . ALA A 1 71 ? 4.635 -5.794 -14.444 1.00 78.81 71 ALA A O 1
ATOM 540 N N . LEU A 1 72 ? 5.207 -3.898 -13.391 1.00 72.38 72 LEU A N 1
ATOM 541 C CA . LEU A 1 72 ? 6.195 -3.491 -14.403 1.00 72.38 72 LEU A CA 1
ATOM 542 C C . LEU A 1 72 ? 7.339 -4.502 -14.544 1.00 72.38 72 LEU A C 1
ATOM 544 O O . LEU A 1 72 ? 7.820 -4.740 -15.654 1.00 72.38 72 LEU A O 1
ATOM 548 N N . LYS A 1 73 ? 7.746 -5.139 -13.443 1.00 70.19 73 LYS A N 1
ATOM 549 C CA . LYS A 1 73 ? 8.917 -6.028 -13.400 1.00 70.19 73 LYS A CA 1
ATOM 550 C C . LYS A 1 73 ? 8.582 -7.515 -13.464 1.00 70.19 73 LYS A C 1
ATOM 552 O O . LYS A 1 73 ? 9.491 -8.337 -13.488 1.00 70.19 73 LYS A O 1
ATOM 557 N N . ASN A 1 74 ? 7.295 -7.861 -13.568 1.00 66.31 74 ASN A N 1
ATOM 558 C CA . ASN A 1 74 ? 6.806 -9.243 -13.569 1.00 66.31 74 ASN A CA 1
ATOM 559 C C . ASN A 1 74 ? 7.344 -10.058 -12.376 1.00 66.31 74 ASN A C 1
ATOM 561 O O . ASN A 1 74 ? 7.649 -11.245 -12.502 1.00 66.31 74 ASN A O 1
ATOM 565 N N . VAL A 1 75 ? 7.511 -9.395 -11.231 1.00 65.75 75 VAL A N 1
ATOM 566 C CA . VAL A 1 75 ? 8.027 -10.027 -10.018 1.00 65.75 75 VAL A CA 1
ATOM 567 C C . VAL A 1 75 ? 6.884 -10.778 -9.356 1.00 65.75 75 VAL A C 1
ATOM 569 O O . VAL A 1 75 ? 5.835 -10.204 -9.064 1.00 65.75 75 VAL A O 1
ATOM 572 N N . ALA A 1 76 ? 7.080 -12.078 -9.142 1.00 66.00 76 ALA A N 1
ATOM 573 C CA . ALA A 1 76 ? 6.118 -12.892 -8.419 1.00 66.00 76 ALA A CA 1
ATOM 574 C C . ALA A 1 76 ? 6.043 -12.424 -6.961 1.00 66.00 76 ALA A C 1
ATOM 576 O O . ALA A 1 76 ? 7.064 -12.279 -6.287 1.00 66.00 76 ALA A O 1
ATOM 577 N N . ILE A 1 77 ? 4.825 -12.210 -6.474 1.00 63.28 77 ILE A N 1
ATOM 578 C CA . ILE A 1 77 ? 4.584 -11.909 -5.067 1.00 63.28 77 ILE A CA 1
ATOM 579 C C . ILE A 1 77 ? 4.775 -13.215 -4.299 1.00 63.28 77 ILE A C 1
ATOM 581 O O . ILE A 1 77 ? 3.984 -14.147 -4.446 1.00 63.28 77 ILE A O 1
ATOM 585 N N . VAL A 1 78 ? 5.840 -13.292 -3.509 1.00 62.59 78 VAL A N 1
ATOM 586 C CA . VAL A 1 78 ? 6.054 -14.385 -2.557 1.00 62.59 78 VAL A CA 1
ATOM 587 C C . VAL A 1 78 ? 5.612 -13.888 -1.186 1.00 62.59 78 VAL A C 1
ATOM 589 O O . VAL A 1 78 ? 6.018 -12.807 -0.752 1.00 62.59 78 VAL A O 1
ATOM 592 N N . GLU A 1 79 ? 4.748 -14.656 -0.521 1.00 54.38 79 GLU A N 1
ATOM 593 C CA . GLU A 1 79 ? 4.361 -14.372 0.860 1.00 54.38 79 GLU A CA 1
ATOM 594 C C . GLU A 1 79 ? 5.579 -14.565 1.762 1.00 54.38 79 GLU A C 1
ATOM 596 O O . GLU A 1 79 ? 6.122 -15.666 1.858 1.00 54.38 79 GLU A O 1
ATOM 601 N N . ASP A 1 80 ? 6.020 -13.494 2.419 1.00 51.00 80 ASP A N 1
ATOM 602 C CA . ASP A 1 80 ? 7.065 -13.600 3.428 1.00 51.00 80 ASP A CA 1
ATOM 603 C C . ASP A 1 80 ? 6.418 -13.894 4.789 1.00 51.00 80 ASP A C 1
ATOM 605 O O . ASP A 1 80 ? 5.782 -13.035 5.402 1.00 51.00 80 ASP A O 1
ATOM 609 N N . ALA A 1 81 ? 6.547 -15.141 5.248 1.00 44.62 81 ALA A N 1
ATOM 610 C CA . ALA A 1 81 ? 5.933 -15.652 6.477 1.00 44.62 81 ALA A CA 1
ATOM 611 C C . ALA A 1 81 ? 6.590 -15.126 7.774 1.00 44.62 81 ALA A C 1
ATOM 613 O O . ALA A 1 81 ? 6.180 -15.501 8.876 1.00 44.62 81 ALA A O 1
ATOM 614 N N . ASN A 1 82 ? 7.619 -14.277 7.670 1.00 44.75 82 ASN A N 1
ATOM 615 C CA . ASN A 1 82 ? 8.502 -13.939 8.789 1.00 44.75 82 ASN A CA 1
ATOM 616 C C . ASN A 1 82 ? 8.226 -12.592 9.474 1.00 44.75 82 ASN A C 1
ATOM 618 O O . ASN A 1 82 ? 8.992 -12.186 10.352 1.00 44.75 82 ASN A O 1
ATOM 622 N N . ALA A 1 83 ? 7.125 -11.904 9.168 1.00 49.38 83 ALA A N 1
ATOM 623 C CA . ALA A 1 83 ? 6.739 -10.691 9.889 1.00 49.38 83 ALA A CA 1
ATOM 624 C C . ALA A 1 83 ? 6.086 -11.012 11.251 1.00 49.38 83 ALA A C 1
ATOM 626 O O . ALA A 1 83 ? 4.951 -10.654 11.519 1.00 49.38 83 ALA A O 1
ATOM 627 N N . LYS A 1 84 ? 6.799 -11.692 12.156 1.00 43.25 84 LYS A N 1
ATOM 628 C CA . LYS A 1 84 ? 6.417 -11.762 13.577 1.00 43.25 84 LYS A CA 1
ATOM 629 C C . LYS A 1 84 ? 7.109 -10.633 14.328 1.00 43.25 84 LYS A C 1
ATOM 631 O O . LYS A 1 84 ? 8.142 -10.843 14.955 1.00 43.25 84 LYS A O 1
ATOM 636 N N . SER A 1 85 ? 6.570 -9.422 14.237 1.00 48.19 85 SER A N 1
ATOM 637 C CA . SER A 1 85 ? 7.036 -8.291 15.044 1.00 48.19 85 SER A CA 1
ATOM 638 C C . SER A 1 85 ? 5.919 -7.875 15.985 1.00 48.19 85 SER A C 1
ATOM 640 O O . SER A 1 85 ? 5.043 -7.110 15.608 1.00 48.19 85 SER A O 1
ATOM 642 N N . ASN A 1 86 ? 5.973 -8.379 17.216 1.00 47.41 86 ASN A N 1
ATOM 643 C CA . ASN A 1 86 ? 4.956 -8.195 18.256 1.00 47.41 86 ASN A CA 1
ATOM 644 C C . ASN A 1 86 ? 4.944 -6.787 18.892 1.00 47.41 86 ASN A C 1
ATOM 646 O O . ASN A 1 86 ? 4.417 -6.605 19.985 1.00 47.41 86 ASN A O 1
ATOM 650 N N . ASP A 1 87 ? 5.498 -5.789 18.205 1.00 49.69 87 ASP A N 1
ATOM 651 C CA . ASP A 1 87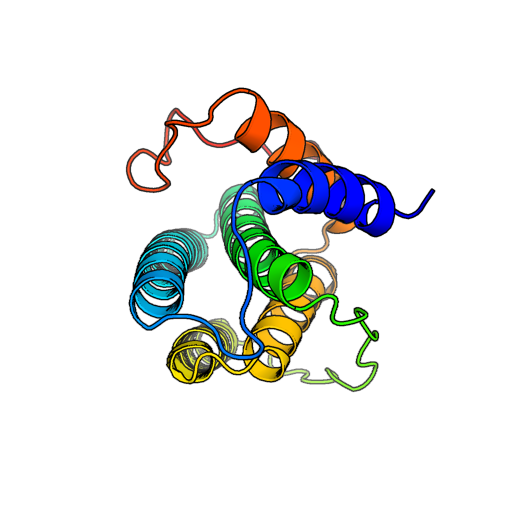 ? 5.571 -4.411 18.683 1.00 49.69 87 ASP A CA 1
ATOM 652 C C . ASP A 1 87 ? 4.597 -3.542 17.881 1.00 49.69 87 ASP A C 1
ATOM 654 O O . ASP A 1 87 ? 4.994 -2.672 17.104 1.00 49.69 87 ASP A O 1
ATOM 658 N N . TYR A 1 88 ? 3.294 -3.761 18.085 1.00 58.00 88 TYR A N 1
ATOM 659 C CA . TYR A 1 88 ? 2.215 -2.908 17.561 1.00 58.00 88 TYR A CA 1
ATOM 660 C C . TYR A 1 88 ? 2.119 -1.561 18.300 1.00 58.00 88 TYR A C 1
ATOM 662 O O . TYR A 1 88 ? 1.040 -1.025 18.544 1.00 58.00 88 TYR A O 1
ATOM 670 N N . ILE A 1 89 ? 3.257 -0.985 18.686 1.00 74.44 89 ILE A N 1
ATOM 671 C CA . ILE A 1 89 ? 3.300 0.390 19.172 1.00 74.44 89 ILE A CA 1
ATOM 672 C C . ILE A 1 89 ? 3.190 1.281 17.935 1.00 74.44 89 ILE A C 1
ATOM 674 O O . ILE A 1 89 ? 4.026 1.189 17.037 1.00 74.44 89 ILE A O 1
ATOM 678 N N . MET A 1 90 ? 2.194 2.171 17.890 1.00 79.88 90 MET A N 1
ATOM 679 C CA . MET A 1 90 ? 1.945 3.060 16.740 1.00 79.88 90 MET A CA 1
ATOM 680 C C . MET A 1 90 ? 3.218 3.761 16.235 1.00 79.88 90 MET A C 1
ATOM 682 O O . MET A 1 90 ? 3.455 3.830 15.035 1.00 79.88 90 MET A O 1
ATOM 686 N N . ILE A 1 91 ? 4.101 4.201 17.139 1.00 79.94 91 ILE A N 1
ATOM 687 C CA . ILE A 1 91 ? 5.387 4.826 16.784 1.00 79.94 91 ILE A CA 1
ATOM 688 C C . ILE A 1 91 ? 6.321 3.852 16.044 1.00 79.94 91 ILE A C 1
ATOM 690 O O . ILE A 1 91 ? 7.001 4.255 15.100 1.00 79.94 91 ILE A O 1
ATOM 694 N N . ALA A 1 92 ? 6.375 2.582 16.452 1.00 82.00 92 ALA A N 1
ATOM 695 C CA . ALA A 1 92 ? 7.166 1.558 15.772 1.00 82.00 92 ALA A CA 1
ATOM 696 C C . ALA A 1 92 ? 6.596 1.262 14.376 1.00 82.00 92 ALA A C 1
ATOM 698 O O . ALA A 1 92 ? 7.361 1.194 13.412 1.00 82.00 92 ALA A O 1
ATOM 699 N N . ILE A 1 93 ? 5.262 1.198 14.257 1.00 85.19 93 ILE A N 1
ATOM 700 C CA . ILE A 1 93 ? 4.562 1.053 12.973 1.00 85.19 93 ILE A CA 1
ATOM 701 C C . ILE A 1 93 ? 4.912 2.218 12.046 1.00 85.19 93 ILE A C 1
ATOM 703 O O . ILE A 1 93 ? 5.353 1.980 10.922 1.00 85.19 93 ILE A O 1
ATOM 707 N N . MET A 1 94 ? 4.785 3.460 12.526 1.00 85.00 94 MET A N 1
ATOM 708 C CA . MET A 1 94 ? 5.094 4.661 11.747 1.00 85.00 94 MET A CA 1
ATOM 709 C C . MET A 1 94 ? 6.556 4.681 11.299 1.00 85.00 94 MET A C 1
ATOM 711 O O . MET A 1 94 ? 6.826 4.864 10.117 1.00 85.00 94 MET A O 1
ATOM 715 N N . ARG A 1 95 ? 7.509 4.427 12.207 1.00 86.31 95 ARG A N 1
ATOM 716 C CA . ARG A 1 95 ? 8.946 4.386 11.875 1.00 86.31 95 ARG A CA 1
ATOM 717 C C . ARG A 1 95 ? 9.256 3.346 10.806 1.00 86.31 95 ARG A C 1
ATOM 719 O O . ARG A 1 95 ? 9.972 3.641 9.852 1.00 86.31 95 ARG A O 1
ATOM 726 N N . ARG A 1 96 ? 8.719 2.136 10.959 1.00 89.56 96 ARG A N 1
ATOM 727 C CA . ARG A 1 96 ? 8.963 1.040 10.021 1.00 89.56 96 ARG A CA 1
ATOM 728 C C . ARG A 1 96 ? 8.293 1.294 8.674 1.00 89.56 96 ARG A C 1
ATOM 730 O O . ARG A 1 96 ? 8.911 1.018 7.652 1.00 89.56 96 ARG A O 1
ATOM 737 N N . LEU A 1 97 ? 7.094 1.875 8.656 1.00 90.19 97 LEU A N 1
ATOM 738 C CA . LEU A 1 97 ? 6.426 2.266 7.415 1.00 90.19 97 LEU A CA 1
ATOM 739 C C . LEU A 1 97 ? 7.212 3.360 6.678 1.00 90.19 97 LEU A C 1
ATOM 741 O O . LEU A 1 97 ? 7.458 3.218 5.484 1.00 90.19 97 LEU A O 1
ATOM 745 N N . THR A 1 98 ? 7.689 4.391 7.388 1.00 91.44 98 THR A N 1
ATOM 746 C CA . THR A 1 98 ? 8.566 5.429 6.818 1.00 91.44 98 THR A CA 1
ATOM 747 C C . THR A 1 98 ? 9.833 4.828 6.222 1.00 91.44 98 THR A C 1
ATOM 749 O O . THR A 1 98 ? 10.197 5.176 5.101 1.00 91.44 98 THR A O 1
ATOM 752 N N . GLN A 1 99 ? 10.480 3.898 6.933 1.00 92.69 99 GLN A N 1
ATOM 753 C CA . GLN A 1 99 ? 11.664 3.214 6.414 1.00 92.69 99 GLN A CA 1
ATOM 754 C C . GLN A 1 99 ? 11.346 2.457 5.120 1.00 92.69 99 GLN A C 1
ATOM 756 O O . GLN A 1 99 ? 12.078 2.589 4.150 1.00 92.69 99 GLN A O 1
ATOM 761 N N . LYS A 1 100 ? 10.233 1.716 5.065 1.00 92.69 100 LYS A N 1
ATOM 762 C CA . LYS A 1 100 ? 9.856 0.951 3.865 1.00 92.69 100 LYS A CA 1
ATOM 763 C C . LYS A 1 100 ? 9.485 1.817 2.667 1.00 92.69 100 LYS A C 1
ATOM 765 O O . LYS A 1 100 ? 9.817 1.455 1.542 1.00 92.69 100 LYS A O 1
ATOM 770 N N . ILE A 1 101 ? 8.865 2.971 2.899 1.00 93.81 101 ILE A N 1
ATOM 771 C CA . ILE A 1 101 ? 8.642 3.972 1.848 1.00 93.81 101 ILE A CA 1
ATOM 772 C C . ILE A 1 101 ? 9.987 4.501 1.324 1.00 93.81 101 ILE A C 1
ATOM 774 O O . ILE A 1 101 ? 10.188 4.567 0.111 1.00 93.81 101 ILE A O 1
ATOM 778 N N . ALA A 1 102 ? 10.923 4.818 2.224 1.00 93.31 102 ALA A N 1
ATOM 779 C CA . ALA A 1 102 ? 12.249 5.311 1.858 1.00 93.31 102 ALA A CA 1
ATOM 780 C C . ALA A 1 102 ? 13.092 4.265 1.105 1.00 93.31 102 ALA A C 1
ATOM 782 O O . ALA A 1 102 ? 13.741 4.622 0.122 1.00 93.31 102 ALA A O 1
ATOM 783 N N . ASP A 1 103 ? 13.047 2.989 1.507 1.00 93.56 103 ASP A N 1
ATOM 784 C CA . ASP A 1 103 ? 13.752 1.879 0.841 1.00 93.56 103 ASP A CA 1
ATOM 785 C C . ASP A 1 103 ? 13.379 1.815 -0.655 1.00 93.56 103 ASP A C 1
ATOM 787 O O . ASP A 1 103 ? 14.243 1.643 -1.510 1.00 93.56 103 ASP A O 1
ATOM 791 N N . CYS A 1 104 ? 12.112 2.084 -1.002 1.00 91.75 104 CYS A N 1
ATOM 792 C CA . CYS A 1 104 ? 11.638 2.077 -2.390 1.00 91.75 104 CYS A CA 1
ATOM 793 C C . CYS A 1 104 ? 12.311 3.142 -3.283 1.00 91.75 104 CYS A C 1
ATOM 795 O O . CYS A 1 104 ? 12.080 3.161 -4.492 1.00 91.75 104 CYS A O 1
ATOM 797 N N . SER A 1 105 ? 13.076 4.094 -2.731 1.00 91.50 105 SER A N 1
ATOM 798 C CA . SER A 1 105 ? 13.754 5.134 -3.528 1.00 91.50 105 SER A CA 1
ATOM 799 C C . SER A 1 105 ? 14.923 4.571 -4.337 1.00 91.50 105 SER A C 1
ATOM 801 O O . SER A 1 105 ? 15.381 5.213 -5.277 1.00 91.50 105 SER A O 1
ATOM 803 N N . SER A 1 106 ? 15.347 3.344 -4.021 1.00 88.12 106 SER A N 1
ATOM 804 C CA . SER A 1 106 ? 16.326 2.568 -4.780 1.00 88.12 106 SER A CA 1
ATOM 805 C C . SER A 1 106 ? 15.832 2.150 -6.173 1.00 88.12 106 SER A C 1
ATOM 807 O O . SER A 1 106 ? 16.643 1.781 -7.019 1.00 88.12 106 SER A O 1
ATOM 809 N N . GLY A 1 107 ? 14.511 2.122 -6.401 1.00 84.81 107 GLY A N 1
ATOM 810 C CA . GLY A 1 107 ? 13.911 1.524 -7.596 1.00 84.81 107 GLY A CA 1
ATOM 811 C C . GLY A 1 107 ? 13.980 -0.014 -7.642 1.00 84.81 107 GLY A C 1
ATOM 812 O O . GLY A 1 107 ? 13.545 -0.614 -8.627 1.00 84.81 107 GLY A O 1
ATOM 813 N N . ASN A 1 108 ? 14.493 -0.682 -6.601 1.00 86.56 108 ASN A N 1
ATOM 814 C CA . ASN A 1 108 ? 14.591 -2.140 -6.558 1.00 86.56 108 ASN A CA 1
ATOM 815 C C . ASN A 1 108 ? 13.206 -2.766 -6.308 1.00 86.56 108 ASN A C 1
ATOM 817 O O . ASN A 1 108 ? 12.590 -2.491 -5.278 1.00 86.56 108 ASN A O 1
ATOM 821 N N . PRO A 1 109 ? 12.722 -3.677 -7.173 1.00 86.19 109 PRO A N 1
ATOM 822 C CA . PRO A 1 109 ? 11.417 -4.329 -7.005 1.00 86.19 109 PRO A CA 1
ATOM 823 C C . PRO A 1 109 ? 11.246 -5.054 -5.666 1.00 86.19 109 PRO A C 1
ATOM 825 O O . PRO A 1 109 ? 10.137 -5.156 -5.150 1.00 86.19 109 PRO A O 1
ATOM 828 N N . THR A 1 110 ? 12.341 -5.528 -5.075 1.00 88.50 110 THR A N 1
ATOM 829 C CA . THR A 1 110 ? 12.335 -6.206 -3.772 1.00 88.50 110 THR A CA 1
ATOM 830 C C . THR A 1 110 ? 11.890 -5.269 -2.647 1.00 88.50 110 THR A C 1
ATOM 832 O O . THR A 1 110 ? 11.180 -5.698 -1.734 1.00 88.50 110 THR A O 1
ATOM 835 N N . ASP A 1 111 ? 12.233 -3.982 -2.729 1.00 89.75 111 ASP A N 1
ATOM 836 C CA . ASP A 1 111 ? 11.840 -2.982 -1.732 1.00 89.75 111 ASP A CA 1
ATOM 837 C C . ASP A 1 111 ? 10.331 -2.705 -1.808 1.00 89.75 111 ASP A C 1
ATOM 839 O O . ASP A 1 111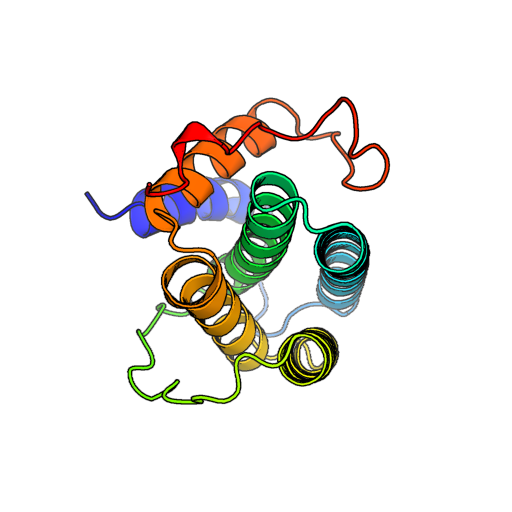 ? 9.649 -2.694 -0.780 1.00 89.75 111 ASP A O 1
ATOM 843 N N . TYR A 1 112 ? 9.777 -2.632 -3.024 1.00 88.75 112 TYR A N 1
ATOM 844 C CA . TYR A 1 112 ? 8.330 -2.529 -3.247 1.00 88.75 112 TYR A CA 1
ATOM 845 C C . TYR A 1 112 ? 7.579 -3.781 -2.773 1.00 88.75 112 TYR A C 1
ATOM 847 O O . TYR A 1 112 ? 6.550 -3.660 -2.110 1.00 88.75 112 TYR A O 1
ATOM 855 N N . LEU A 1 113 ? 8.099 -4.986 -3.038 1.00 87.62 113 LEU A N 1
ATOM 856 C CA . LEU A 1 113 ? 7.517 -6.232 -2.519 1.00 87.62 113 LEU A CA 1
ATOM 857 C C . LEU A 1 113 ? 7.512 -6.256 -0.988 1.00 87.62 113 LEU A C 1
ATOM 859 O O . LEU A 1 113 ? 6.522 -6.649 -0.369 1.00 87.62 113 LEU A O 1
ATOM 863 N N . THR A 1 114 ? 8.597 -5.791 -0.373 1.00 90.00 114 THR A N 1
ATOM 864 C CA . THR A 1 114 ? 8.700 -5.709 1.084 1.00 90.00 114 THR A CA 1
ATOM 865 C C . THR A 1 114 ? 7.683 -4.723 1.659 1.00 90.00 114 THR A C 1
ATOM 867 O O . THR A 1 114 ? 7.038 -5.032 2.664 1.00 90.00 114 THR A O 1
ATOM 870 N N . LEU A 1 115 ? 7.497 -3.557 1.028 1.00 92.19 115 LEU A N 1
ATOM 871 C CA . LEU A 1 115 ? 6.468 -2.590 1.419 1.00 92.19 115 LEU A CA 1
ATOM 872 C C . LEU A 1 115 ? 5.057 -3.177 1.267 1.00 92.19 115 LEU A C 1
ATOM 874 O O . LEU A 1 115 ? 4.260 -3.087 2.199 1.00 92.19 115 LEU A O 1
ATOM 878 N N . PHE A 1 116 ? 4.769 -3.824 0.135 1.00 91.62 116 PHE A N 1
ATOM 879 C CA . PHE A 1 116 ? 3.488 -4.480 -0.127 1.00 91.62 116 PHE A CA 1
ATOM 880 C C . PHE A 1 116 ? 3.136 -5.501 0.969 1.00 91.62 116 PHE A C 1
ATOM 882 O O . PHE A 1 116 ? 2.068 -5.421 1.582 1.00 91.62 116 PHE A O 1
ATOM 889 N N . ASN A 1 117 ? 4.060 -6.419 1.266 1.00 90.38 117 ASN A N 1
ATOM 890 C CA . ASN A 1 117 ? 3.870 -7.439 2.298 1.00 90.38 117 ASN A CA 1
ATOM 891 C C . ASN A 1 117 ? 3.678 -6.812 3.687 1.00 90.38 117 ASN A C 1
ATOM 893 O O . ASN A 1 117 ? 2.846 -7.277 4.466 1.00 90.38 117 ASN A O 1
ATOM 897 N N . TYR A 1 118 ? 4.394 -5.725 3.986 1.00 91.12 118 TYR A N 1
ATOM 898 C CA . TYR A 1 118 ? 4.245 -5.012 5.251 1.00 91.12 118 TYR A CA 1
ATOM 899 C C . TYR A 1 118 ? 2.870 -4.338 5.391 1.00 91.12 118 TYR A C 1
ATOM 901 O O . TYR A 1 118 ? 2.242 -4.459 6.441 1.00 91.12 118 TYR A O 1
ATOM 909 N N . CYS A 1 119 ? 2.357 -3.691 4.340 1.00 91.94 119 CYS A N 1
ATOM 910 C CA . CYS A 1 119 ? 1.011 -3.108 4.338 1.00 91.94 119 CYS A CA 1
ATOM 911 C C . CYS A 1 119 ? -0.081 -4.170 4.524 1.00 91.94 119 CYS A C 1
ATOM 913 O O . CYS A 1 119 ? -1.006 -3.963 5.309 1.00 91.94 119 CYS A O 1
ATOM 915 N N . ARG A 1 120 ? 0.055 -5.323 3.858 1.00 89.94 120 ARG A N 1
ATOM 916 C CA . ARG A 1 120 ? -0.860 -6.464 4.014 1.00 89.94 120 ARG A CA 1
ATOM 917 C C . ARG A 1 120 ? -0.851 -7.017 5.437 1.00 89.94 120 ARG A C 1
ATOM 919 O O . ARG A 1 120 ? -1.915 -7.282 5.988 1.00 89.94 120 ARG A O 1
ATOM 926 N N . HIS A 1 121 ? 0.332 -7.156 6.034 1.00 89.69 121 HIS A N 1
ATOM 927 C CA . HIS A 1 121 ? 0.488 -7.588 7.422 1.00 89.69 121 HIS A CA 1
ATOM 928 C C . HIS A 1 121 ? -0.172 -6.603 8.397 1.00 89.69 121 HIS A C 1
ATOM 930 O O . HIS A 1 121 ? -0.970 -7.013 9.229 1.00 89.69 121 HIS A O 1
ATOM 936 N N . LEU A 1 122 ? 0.062 -5.293 8.250 1.00 89.44 122 LEU A N 1
ATOM 937 C CA . LEU A 1 122 ? -0.598 -4.288 9.093 1.00 89.44 122 LEU A CA 1
ATOM 938 C C . LEU A 1 122 ? -2.123 -4.300 8.933 1.00 89.44 122 LEU A C 1
ATOM 940 O O . LEU A 1 122 ? -2.844 -4.222 9.923 1.00 89.44 122 LEU A O 1
ATOM 944 N N . ALA A 1 123 ? -2.633 -4.416 7.709 1.00 90.75 123 ALA A N 1
ATOM 945 C CA . ALA A 1 123 ? -4.072 -4.460 7.485 1.00 90.75 123 ALA A CA 1
ATOM 946 C C . ALA A 1 123 ? -4.721 -5.675 8.168 1.00 90.75 123 ALA A C 1
ATOM 948 O O . ALA A 1 123 ? -5.754 -5.536 8.814 1.00 90.75 123 ALA A O 1
ATOM 949 N N . ARG A 1 124 ? -4.098 -6.853 8.076 1.00 89.75 124 ARG A N 1
ATOM 950 C CA . ARG A 1 124 ? -4.639 -8.089 8.654 1.00 89.75 124 ARG A CA 1
ATOM 951 C C . ARG A 1 124 ? -4.457 -8.171 10.161 1.00 89.75 124 ARG A C 1
ATOM 953 O O . ARG A 1 124 ? -5.411 -8.458 10.867 1.00 89.75 124 ARG A O 1
ATOM 960 N N . ASP A 1 125 ? -3.250 -7.909 10.645 1.00 86.25 125 ASP A N 1
ATOM 961 C CA . ASP A 1 125 ? -2.869 -8.245 12.017 1.00 86.25 125 ASP A CA 1
ATOM 962 C C . ASP A 1 125 ? -2.954 -7.049 12.978 1.00 86.25 125 ASP A C 1
ATOM 964 O O . ASP A 1 125 ? -3.111 -7.244 14.181 1.00 86.25 125 ASP A O 1
ATOM 968 N N . PHE A 1 126 ? -2.878 -5.811 12.469 1.00 85.81 126 PHE A N 1
ATOM 969 C CA . PHE A 1 126 ? -3.032 -4.598 13.284 1.00 85.81 126 PHE A CA 1
ATOM 970 C C . PHE A 1 126 ? -4.422 -3.966 13.149 1.00 85.81 126 PHE A C 1
ATOM 972 O O . PHE A 1 126 ? -5.024 -3.610 14.158 1.00 85.81 126 PHE A O 1
ATOM 979 N N . ILE A 1 127 ? -4.938 -3.827 11.924 1.00 88.62 127 ILE A N 1
ATOM 980 C CA . ILE A 1 127 ? -6.263 -3.231 11.673 1.00 88.62 127 ILE A CA 1
ATOM 981 C C . ILE A 1 127 ? -7.394 -4.263 11.762 1.00 88.62 127 ILE A C 1
ATOM 983 O O . ILE A 1 127 ? -8.537 -3.866 11.960 1.00 88.62 127 ILE A O 1
ATOM 987 N N . ASN A 1 128 ? -7.086 -5.563 11.674 1.00 90.62 128 ASN A N 1
ATOM 988 C CA . ASN A 1 128 ? -8.076 -6.641 11.610 1.00 90.62 128 ASN A CA 1
ATOM 989 C C . ASN A 1 128 ? -9.016 -6.496 10.397 1.00 90.62 128 ASN A C 1
ATOM 991 O O . ASN A 1 128 ? -10.226 -6.369 10.543 1.00 90.62 128 ASN A O 1
ATOM 995 N N . ALA A 1 129 ? -8.454 -6.470 9.185 1.00 92.50 129 ALA A N 1
ATOM 996 C CA . ALA A 1 129 ? -9.200 -6.236 7.948 1.00 92.50 129 ALA A CA 1
ATOM 997 C C . ALA A 1 129 ? -8.996 -7.316 6.873 1.00 92.50 129 ALA A C 1
ATOM 999 O O . ALA A 1 129 ? -7.909 -7.895 6.735 1.00 92.50 129 ALA A O 1
ATOM 1000 N N . ASP A 1 130 ? -10.012 -7.504 6.024 1.00 93.06 130 ASP A N 1
ATOM 1001 C CA . ASP A 1 130 ? -9.909 -8.227 4.756 1.00 93.06 130 ASP A CA 1
ATOM 1002 C C . ASP A 1 130 ? -9.143 -7.383 3.735 1.00 93.06 130 ASP A C 1
ATOM 1004 O O . ASP A 1 130 ? -9.700 -6.661 2.903 1.00 93.06 130 ASP A O 1
ATOM 1008 N N . PHE A 1 131 ? -7.819 -7.480 3.809 1.00 91.12 131 PHE A N 1
ATOM 1009 C CA . PHE A 1 131 ? -6.938 -6.768 2.897 1.00 91.12 131 PHE A CA 1
ATOM 1010 C C . PHE A 1 131 ? -7.171 -7.128 1.421 1.00 91.12 131 PHE A C 1
ATOM 1012 O O . PHE A 1 131 ? -7.033 -6.260 0.560 1.00 91.12 131 PHE A O 1
ATOM 1019 N N . ASP A 1 132 ? -7.503 -8.385 1.109 1.00 90.56 132 ASP A N 1
ATOM 1020 C CA . ASP A 1 132 ? -7.629 -8.810 -0.287 1.00 90.56 132 ASP A CA 1
ATOM 1021 C C . ASP A 1 132 ? -8.891 -8.193 -0.909 1.00 90.56 132 ASP A C 1
ATOM 1023 O O . ASP A 1 132 ? -8.828 -7.666 -2.022 1.00 90.56 132 ASP A O 1
ATOM 1027 N N . ASN A 1 133 ? -10.006 -8.165 -0.170 1.00 90.75 133 ASN A N 1
ATOM 1028 C CA . ASN A 1 133 ? -11.221 -7.470 -0.598 1.00 90.75 133 ASN A CA 1
ATOM 1029 C C . ASN A 1 133 ? -11.017 -5.948 -0.676 1.00 90.75 133 ASN A C 1
ATOM 1031 O O . ASN A 1 133 ? -11.368 -5.322 -1.679 1.00 90.75 133 ASN A O 1
ATOM 1035 N N . ALA A 1 134 ? -10.368 -5.357 0.330 1.00 91.81 134 ALA A N 1
ATOM 1036 C CA . ALA A 1 134 ? -10.062 -3.927 0.357 1.00 91.81 134 ALA A CA 1
ATOM 1037 C C . ALA A 1 134 ? -9.246 -3.488 -0.873 1.00 91.81 134 ALA A C 1
ATOM 1039 O O . ALA A 1 134 ? -9.514 -2.447 -1.480 1.00 91.81 134 ALA A O 1
ATOM 1040 N N . LEU A 1 135 ? -8.286 -4.317 -1.292 1.00 90.62 135 LEU A N 1
ATOM 1041 C CA . LEU A 1 135 ? -7.473 -4.086 -2.481 1.00 90.62 135 LEU A CA 1
ATOM 1042 C C . LEU A 1 135 ? -8.292 -4.143 -3.782 1.00 90.62 135 LEU A C 1
ATOM 1044 O O . LEU A 1 135 ? -8.064 -3.329 -4.680 1.00 90.62 135 LEU A O 1
ATOM 1048 N N . ILE A 1 136 ? -9.261 -5.059 -3.885 1.00 90.19 136 ILE A N 1
ATOM 1049 C CA . ILE A 1 136 ? -10.178 -5.158 -5.035 1.00 90.19 136 ILE A CA 1
ATOM 1050 C C . ILE A 1 136 ? -11.063 -3.912 -5.129 1.00 90.19 136 ILE A C 1
ATOM 1052 O O . ILE A 1 136 ? -11.142 -3.284 -6.190 1.00 90.19 136 ILE A O 1
ATOM 1056 N N . VAL A 1 137 ? -11.689 -3.511 -4.019 1.00 90.81 137 VAL A N 1
ATOM 1057 C CA . VAL A 1 137 ? -12.541 -2.312 -3.956 1.00 90.81 137 VAL A CA 1
ATOM 1058 C C . VAL A 1 137 ? -11.741 -1.073 -4.358 1.00 90.81 137 VAL A C 1
ATOM 1060 O O . VAL A 1 137 ? -12.175 -0.293 -5.214 1.00 90.81 137 VAL A O 1
ATOM 1063 N N . TYR A 1 138 ? -10.526 -0.929 -3.822 1.00 90.19 138 TYR A N 1
ATOM 1064 C CA . TYR A 1 138 ? -9.634 0.171 -4.173 1.00 90.19 138 TYR A CA 1
ATOM 1065 C C . TYR A 1 138 ? -9.250 0.167 -5.657 1.00 90.19 138 TYR A C 1
ATOM 1067 O O . TYR A 1 138 ? -9.220 1.221 -6.293 1.00 90.19 138 TYR A O 1
ATOM 1075 N N . HIS A 1 139 ? -8.994 -1.001 -6.249 1.00 88.31 139 HIS A N 1
ATOM 1076 C CA . HIS A 1 139 ? -8.703 -1.102 -7.676 1.00 88.31 139 HIS A CA 1
ATOM 1077 C C . HIS A 1 139 ? -9.867 -0.637 -8.551 1.00 88.31 139 HIS A C 1
ATOM 1079 O O . HIS A 1 139 ? -9.659 0.177 -9.453 1.00 88.31 139 HIS A O 1
ATOM 1085 N N . HIS A 1 140 ? -11.088 -1.110 -8.290 1.00 88.25 140 HIS A N 1
ATOM 1086 C CA . HIS A 1 140 ? -12.272 -0.692 -9.046 1.00 88.25 140 HIS A CA 1
ATOM 1087 C C . HIS A 1 140 ? -12.508 0.815 -8.938 1.00 88.25 140 HIS A C 1
ATOM 1089 O O . HIS A 1 140 ? -12.778 1.492 -9.938 1.00 88.25 140 HIS A O 1
ATOM 1095 N N . TRP A 1 141 ? -12.320 1.366 -7.742 1.00 88.31 141 TRP A N 1
ATOM 1096 C CA . TRP A 1 141 ? -12.336 2.803 -7.527 1.00 88.31 141 TRP A CA 1
ATOM 1097 C C . TRP A 1 141 ? -11.261 3.522 -8.362 1.00 88.31 141 TRP A C 1
ATOM 1099 O O . TRP A 1 141 ? -11.566 4.443 -9.120 1.00 88.31 141 TRP A O 1
ATOM 1109 N N . ARG A 1 142 ? -10.009 3.055 -8.321 1.00 83.50 142 ARG A N 1
ATOM 1110 C CA . ARG A 1 142 ? -8.883 3.662 -9.049 1.00 83.50 142 ARG A CA 1
ATOM 1111 C C . ARG A 1 142 ? -9.057 3.599 -10.567 1.00 83.50 142 ARG A C 1
ATOM 1113 O O . ARG A 1 142 ? -8.619 4.500 -11.280 1.00 83.50 142 ARG A O 1
ATOM 1120 N N . VAL A 1 143 ? -9.670 2.531 -11.075 1.00 83.19 143 VAL A N 1
ATOM 1121 C CA . VAL A 1 143 ? -10.011 2.368 -12.497 1.00 83.19 143 VAL A CA 1
ATOM 1122 C C . VAL A 1 143 ? -11.132 3.323 -12.906 1.00 83.19 143 VAL A C 1
ATOM 1124 O O . VAL A 1 143 ? -11.049 3.911 -13.983 1.00 83.19 143 VAL A O 1
ATOM 1127 N N . SER A 1 144 ? -12.153 3.504 -12.065 1.00 82.62 144 SER A N 1
ATOM 1128 C CA . SER A 1 144 ? -13.266 4.420 -12.355 1.00 82.62 144 SER A CA 1
ATOM 1129 C C . SER A 1 144 ? -12.885 5.899 -12.216 1.00 82.62 144 SER A C 1
ATOM 1131 O O . SER A 1 144 ? -13.519 6.749 -12.839 1.00 82.62 144 SER A O 1
ATOM 1133 N N . GLN A 1 145 ? -11.816 6.215 -11.473 1.00 78.00 145 GLN A N 1
ATOM 1134 C CA . GLN A 1 145 ? -11.328 7.581 -11.261 1.00 78.00 145 GLN A CA 1
ATOM 1135 C C . GLN A 1 145 ? -9.828 7.741 -11.594 1.00 78.00 145 GLN A C 1
ATOM 1137 O O . GLN A 1 145 ? -9.005 7.939 -10.697 1.00 78.00 145 GLN A O 1
ATOM 1142 N N . PRO A 1 146 ? -9.432 7.727 -12.883 1.00 67.12 146 PRO A N 1
ATOM 1143 C CA . PRO A 1 146 ? -8.020 7.779 -13.283 1.00 67.12 146 PRO A CA 1
ATOM 1144 C C . PRO A 1 146 ? -7.311 9.094 -12.913 1.00 67.12 146 PRO A C 1
ATOM 1146 O O . PRO A 1 146 ? -6.090 9.107 -12.790 1.00 67.12 146 PRO A O 1
ATOM 1149 N N . ASN A 1 147 ? -8.070 10.177 -12.710 1.00 69.00 147 ASN A N 1
ATOM 1150 C CA . ASN A 1 147 ? -7.551 11.495 -12.330 1.00 69.00 147 ASN A CA 1
ATOM 1151 C C . ASN A 1 147 ? -7.633 11.766 -10.818 1.00 69.00 147 ASN A C 1
ATOM 1153 O O . ASN A 1 147 ? -7.272 12.859 -10.383 1.00 69.00 147 ASN A O 1
ATOM 1157 N N . ALA A 1 148 ? -8.142 10.824 -10.014 1.00 67.50 148 ALA A N 1
ATOM 1158 C CA . ALA A 1 148 ? -8.209 11.020 -8.572 1.00 67.50 148 ALA A CA 1
ATOM 1159 C C . ALA A 1 148 ? -6.793 11.075 -7.989 1.00 67.50 148 ALA A C 1
ATOM 1161 O O . ALA A 1 148 ? -5.984 10.167 -8.184 1.00 67.50 148 ALA A O 1
ATOM 1162 N N . THR A 1 149 ? -6.488 12.136 -7.251 1.00 66.31 149 THR A N 1
ATOM 1163 C CA . THR A 1 149 ? -5.257 12.242 -6.466 1.00 66.31 149 THR A CA 1
ATOM 1164 C C . THR A 1 149 ? -5.565 11.947 -5.003 1.00 66.31 149 THR A C 1
ATOM 1166 O O . THR A 1 149 ? -6.671 12.211 -4.520 1.00 66.31 149 THR A O 1
ATOM 1169 N N . LEU A 1 150 ? -4.581 11.406 -4.283 1.00 65.81 150 LEU A N 1
ATOM 1170 C CA . LEU A 1 150 ? -4.702 11.140 -2.845 1.00 65.81 150 LEU A CA 1
ATOM 1171 C C . LEU A 1 150 ? -4.755 12.439 -2.020 1.00 65.81 150 LEU A C 1
ATOM 1173 O O . LEU A 1 150 ? -5.136 12.428 -0.855 1.00 65.81 150 LEU A O 1
ATOM 1177 N N . VAL A 1 151 ? -4.441 13.576 -2.647 1.00 61.16 151 VAL A N 1
ATOM 1178 C CA . VAL A 1 151 ? -4.428 14.914 -2.044 1.00 61.16 151 VAL A CA 1
ATOM 1179 C C . VAL A 1 151 ? -5.830 15.389 -1.620 1.00 61.16 151 VAL A C 1
ATOM 1181 O O . VAL A 1 151 ? -5.940 16.182 -0.688 1.00 61.16 151 VAL A O 1
ATOM 1184 N N . ASN A 1 152 ? -6.916 14.885 -2.229 1.00 59.59 152 ASN A N 1
ATOM 1185 C CA . ASN A 1 152 ? -8.299 15.279 -1.896 1.00 59.59 152 ASN A CA 1
ATOM 1186 C C . ASN A 1 152 ? -9.079 14.188 -1.133 1.00 59.59 152 ASN A C 1
ATOM 1188 O O . ASN A 1 152 ? -10.235 13.883 -1.434 1.00 59.59 152 ASN A O 1
ATOM 1192 N N . TRP A 1 153 ? -8.410 13.585 -0.149 1.00 56.97 153 TRP A N 1
ATOM 1193 C CA . TRP A 1 153 ? -8.795 12.340 0.518 1.00 56.97 153 TRP A CA 1
ATOM 1194 C C . TRP A 1 153 ? -10.201 12.298 1.143 1.00 56.97 153 TRP A C 1
ATOM 1196 O O . TRP A 1 153 ? -10.785 11.223 1.221 1.00 56.97 153 TRP A O 1
ATOM 1206 N N . LYS A 1 154 ? -10.781 13.435 1.557 1.00 54.12 154 LYS A N 1
ATOM 1207 C CA . LYS A 1 154 ? -12.075 13.455 2.271 1.00 54.12 154 LYS A CA 1
ATOM 1208 C C . LYS A 1 154 ? -13.299 13.123 1.417 1.00 54.12 154 LYS A C 1
ATOM 1210 O O . LYS A 1 154 ? -14.281 12.641 1.962 1.00 54.12 154 LYS A O 1
ATOM 1215 N N . ASN A 1 155 ? -13.261 13.394 0.112 1.00 60.31 155 ASN A N 1
ATOM 1216 C CA . ASN A 1 155 ? -14.448 13.270 -0.748 1.00 60.31 155 ASN A CA 1
ATOM 1217 C C . ASN A 1 155 ? -14.263 12.293 -1.910 1.00 60.31 155 ASN A C 1
ATOM 1219 O O . ASN A 1 155 ? -15.220 12.029 -2.634 1.00 60.31 155 ASN A O 1
ATOM 1223 N N . SER A 1 156 ? -13.039 11.816 -2.141 1.00 70.06 156 SER A N 1
ATOM 1224 C CA . SER A 1 156 ? -12.731 11.005 -3.315 1.00 70.06 156 SER A CA 1
ATOM 1225 C C . SER A 1 156 ? -12.387 9.564 -2.995 1.00 70.06 156 SER A C 1
ATOM 1227 O O . SER A 1 156 ? -12.491 8.768 -3.912 1.00 70.06 156 SER A O 1
ATOM 1229 N N . LEU A 1 157 ? -11.987 9.209 -1.770 1.00 77.81 157 LEU A N 1
ATOM 1230 C CA . LEU A 1 157 ? -11.508 7.860 -1.458 1.00 77.81 157 LEU A CA 1
ATOM 1231 C C . LEU A 1 157 ? -12.643 6.828 -1.381 1.00 77.81 157 LEU A C 1
ATOM 1233 O O . LEU A 1 157 ? -13.764 7.182 -1.016 1.00 77.81 157 LEU A O 1
ATOM 1237 N N . PRO A 1 158 ? -12.362 5.553 -1.708 1.00 84.12 158 PRO A N 1
ATOM 1238 C CA . PRO A 1 158 ? -13.321 4.487 -1.481 1.00 84.12 158 PRO A CA 1
ATOM 1239 C C . PRO A 1 158 ? -13.497 4.284 0.025 1.00 84.12 158 PRO A C 1
ATOM 1241 O O . PRO A 1 158 ? -12.516 4.287 0.774 1.00 84.12 158 PRO A O 1
ATOM 1244 N N . ASP A 1 159 ? -14.741 4.098 0.455 1.00 84.50 159 ASP A N 1
ATOM 1245 C CA . ASP A 1 159 ? -15.020 3.642 1.810 1.00 84.50 159 ASP A CA 1
ATOM 1246 C C . ASP A 1 159 ? -14.687 2.150 1.910 1.00 84.50 159 ASP A C 1
ATOM 1248 O O . ASP A 1 159 ? -15.150 1.345 1.100 1.00 84.50 159 ASP A O 1
ATOM 1252 N N . LEU A 1 160 ? -13.836 1.806 2.875 1.00 90.50 160 LEU A N 1
ATOM 1253 C CA . LEU A 1 160 ? -13.377 0.442 3.137 1.00 90.50 160 LEU A CA 1
ATOM 1254 C C . LEU A 1 160 ? -13.856 -0.065 4.503 1.00 90.50 160 LEU A C 1
ATOM 1256 O O . LEU A 1 160 ? -13.324 -1.057 4.998 1.00 90.50 160 LEU A O 1
ATOM 1260 N N . ALA A 1 161 ? -14.839 0.597 5.124 1.00 89.31 161 ALA A N 1
ATOM 1261 C CA . ALA A 1 161 ? -15.417 0.163 6.395 1.00 89.31 161 ALA A CA 1
ATOM 1262 C C . ALA A 1 161 ? -15.924 -1.288 6.338 1.00 89.31 161 ALA A C 1
ATOM 1264 O O . ALA A 1 161 ? -15.649 -2.058 7.251 1.00 89.31 161 ALA A O 1
ATOM 1265 N N . ASP A 1 162 ? -16.540 -1.690 5.222 1.00 91.00 162 ASP A N 1
ATOM 1266 C CA . ASP A 1 162 ? -17.037 -3.058 4.998 1.00 91.00 162 ASP A CA 1
ATOM 1267 C C . ASP A 1 162 ? -15.924 -4.123 4.932 1.00 91.00 162 ASP A C 1
ATOM 1269 O O . ASP A 1 162 ? -16.201 -5.320 4.901 1.00 91.00 162 ASP A O 1
ATOM 1273 N N . CYS A 1 163 ? -14.657 -3.707 4.868 1.00 91.50 163 CYS A N 1
ATOM 1274 C CA . CYS A 1 163 ? -13.508 -4.610 4.879 1.00 91.50 163 CYS A CA 1
ATOM 1275 C C . CYS A 1 163 ? -12.919 -4.801 6.283 1.00 91.50 163 CYS A C 1
ATOM 1277 O O . CYS A 1 163 ? -11.972 -5.570 6.427 1.00 91.50 163 CYS A O 1
ATOM 1279 N N . LEU A 1 164 ? -13.419 -4.100 7.302 1.00 91.06 164 LEU A N 1
ATOM 1280 C CA . LEU A 1 164 ? -12.999 -4.285 8.690 1.00 91.06 164 LEU A CA 1
ATOM 1281 C C . LEU A 1 164 ? -13.750 -5.475 9.298 1.00 91.06 164 LEU A C 1
ATOM 1283 O O . LEU A 1 164 ? -14.959 -5.606 9.119 1.00 91.06 164 LEU A O 1
ATOM 1287 N N . PHE A 1 165 ? -13.042 -6.337 10.023 1.00 87.44 165 PHE A N 1
ATOM 1288 C CA . PHE A 1 165 ? -13.669 -7.381 10.825 1.00 87.44 165 PHE A CA 1
ATOM 1289 C C . PHE A 1 165 ? -14.032 -6.823 12.209 1.00 87.44 165 PHE A C 1
ATOM 1291 O O . PHE A 1 165 ? -13.237 -6.094 12.808 1.00 87.44 165 PHE A O 1
ATOM 1298 N N . GLU A 1 166 ? -15.232 -7.165 12.692 1.00 66.56 166 GLU A N 1
ATOM 1299 C CA . GLU A 1 166 ? -15.704 -6.852 14.054 1.00 66.56 166 GLU A CA 1
ATOM 1300 C C . GLU A 1 166 ? -14.846 -7.503 15.152 1.00 66.56 166 GLU A C 1
ATOM 1302 O O . GLU A 1 166 ? -14.357 -8.643 14.949 1.00 66.56 166 GLU A O 1
#

Sequence (166 aa):
MNAYLELMSTLNYRRCKRHGDSELSDMEVISSQSSLMEAGSLTFHAIQVGELSVILTGLVALAYTALDILALKNVAIVEDANAKSNDYIMIAIMRRLTQKIADCSSGNPTDYLTLFNYCRHLARDFINADFDNALIVYHHWRVSQPNATLVNWKNSLPDLADCLFE

pLDDT: mean 79.58, std 14.55, range [42.56, 93.81]